Protein AF-A0AAD5GHK0-F1 (afdb_monomer_lite)

Structure (mmCIF, N/CA/C/O backbone):
data_AF-A0AAD5GHK0-F1
#
_entry.id   AF-A0AAD5GHK0-F1
#
loop_
_atom_site.group_PDB
_atom_site.id
_atom_site.type_symbol
_atom_site.label_atom_id
_atom_site.label_alt_id
_atom_site.label_comp_id
_atom_site.label_asym_id
_atom_site.label_entity_id
_atom_site.label_seq_id
_atom_site.pdbx_PDB_ins_code
_atom_site.Cartn_x
_atom_site.Cartn_y
_atom_site.Cartn_z
_atom_site.occupancy
_atom_site.B_iso_or_equiv
_atom_site.auth_seq_id
_atom_site.auth_comp_id
_atom_site.auth_asym_id
_atom_site.auth_atom_id
_atom_site.pdbx_PDB_model_num
ATOM 1 N N . MET A 1 1 ? 5.453 -14.275 7.088 1.00 82.38 1 MET A N 1
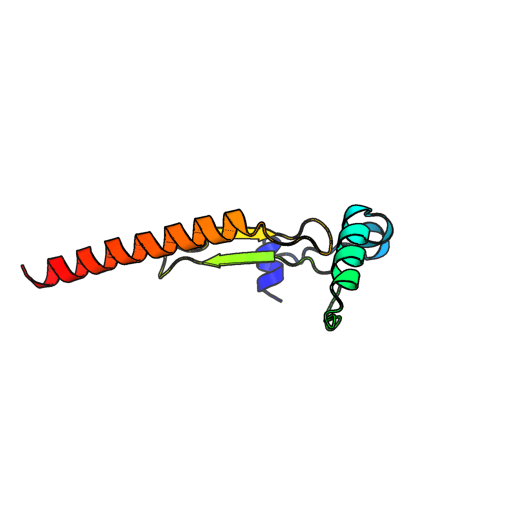ATOM 2 C CA . MET A 1 1 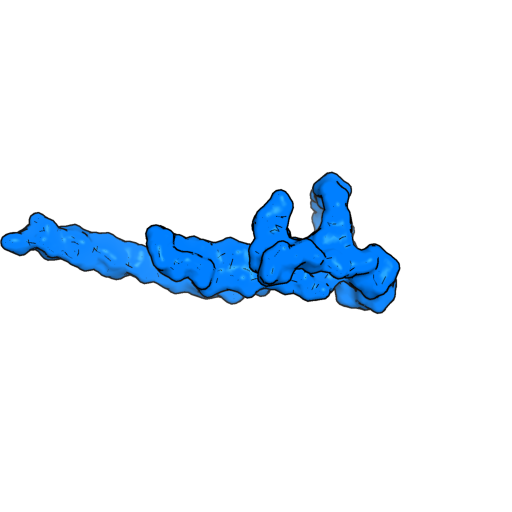? 4.826 -13.941 5.781 1.00 82.38 1 MET A CA 1
ATOM 3 C C . MET A 1 1 ? 3.348 -13.569 5.924 1.00 82.38 1 MET A C 1
ATOM 5 O O . MET A 1 1 ? 2.707 -13.241 4.931 1.00 82.38 1 MET A O 1
ATOM 9 N N . ASP A 1 2 ? 2.789 -13.603 7.133 1.00 92.75 2 ASP A N 1
ATOM 10 C CA . ASP A 1 2 ? 1.335 -13.586 7.333 1.00 92.75 2 ASP A CA 1
ATOM 11 C C . ASP A 1 2 ? 0.699 -12.236 7.018 1.00 92.75 2 ASP A C 1
ATOM 13 O O . ASP A 1 2 ? -0.410 -12.202 6.504 1.00 92.75 2 ASP A O 1
ATOM 17 N N . PHE A 1 3 ? 1.440 -11.139 7.185 1.00 92.38 3 PHE A N 1
ATOM 18 C CA . PHE A 1 3 ? 1.033 -9.816 6.707 1.00 92.38 3 PHE A CA 1
ATOM 19 C C . PHE A 1 3 ? 0.726 -9.807 5.199 1.00 92.38 3 PHE A C 1
ATOM 21 O O . PHE A 1 3 ? -0.358 -9.406 4.784 1.00 92.38 3 PHE A O 1
ATOM 28 N N . PHE A 1 4 ? 1.648 -10.310 4.372 1.00 92.38 4 PHE A N 1
ATOM 29 C CA . PHE A 1 4 ? 1.470 -10.352 2.916 1.00 92.38 4 PHE A CA 1
ATOM 30 C C . PHE A 1 4 ? 0.350 -11.306 2.499 1.00 92.38 4 PHE A C 1
ATOM 32 O O . PHE A 1 4 ? -0.383 -11.027 1.553 1.00 92.38 4 PHE A O 1
ATOM 39 N N . LYS A 1 5 ? 0.170 -12.411 3.233 1.00 94.06 5 LYS A N 1
ATOM 40 C CA . LYS A 1 5 ? -0.982 -13.296 3.037 1.00 94.06 5 LYS A CA 1
ATOM 41 C C . LYS A 1 5 ? -2.292 -12.607 3.408 1.00 94.06 5 LYS A C 1
ATOM 43 O O . LYS A 1 5 ? -3.264 -12.761 2.683 1.00 94.06 5 LYS A O 1
ATOM 48 N N . ALA A 1 6 ? -2.329 -11.833 4.490 1.00 93.38 6 ALA A N 1
ATOM 49 C CA . ALA A 1 6 ? -3.514 -11.082 4.897 1.00 93.38 6 ALA A CA 1
ATOM 50 C C . ALA A 1 6 ? -3.912 -10.037 3.843 1.00 93.38 6 ALA A C 1
ATOM 52 O O . ALA A 1 6 ? -5.094 -9.893 3.541 1.00 93.38 6 ALA A O 1
ATOM 53 N N . LEU A 1 7 ? -2.933 -9.376 3.213 1.00 91.88 7 LEU A N 1
ATOM 54 C CA . LEU A 1 7 ? -3.183 -8.498 2.065 1.00 91.88 7 LEU A CA 1
ATOM 55 C C . LEU A 1 7 ? -3.795 -9.252 0.874 1.00 91.88 7 LEU A C 1
ATOM 57 O O . LEU A 1 7 ? -4.646 -8.708 0.179 1.00 91.88 7 LEU A O 1
ATOM 61 N N . GLY A 1 8 ? -3.390 -10.504 0.656 1.00 89.88 8 GLY A N 1
ATOM 62 C CA . GLY A 1 8 ? -3.875 -11.362 -0.425 1.00 89.88 8 GLY A CA 1
ATOM 63 C C . GLY A 1 8 ? -5.011 -12.314 -0.078 1.00 89.88 8 GLY A C 1
ATOM 64 O O . GLY A 1 8 ? -5.142 -13.345 -0.737 1.00 89.88 8 GLY A O 1
ATOM 65 N N . GLY A 1 9 ? -5.794 -12.037 0.970 1.00 90.06 9 GLY A N 1
ATOM 66 C CA . GLY A 1 9 ? -6.938 -12.881 1.340 1.00 90.06 9 GLY A CA 1
ATOM 67 C C . GLY A 1 9 ? -6.555 -14.313 1.739 1.00 90.06 9 GLY A C 1
ATOM 68 O O . GLY A 1 9 ? -7.282 -15.257 1.452 1.00 90.06 9 GLY A O 1
ATOM 69 N N . GLY A 1 10 ? -5.387 -14.490 2.358 1.00 92.12 10 GLY A N 1
ATOM 70 C CA . GLY A 1 10 ? -4.826 -15.778 2.782 1.00 92.12 10 GLY A CA 1
ATOM 71 C C . GLY A 1 10 ? -3.719 -16.315 1.870 1.00 92.12 10 GLY A C 1
ATOM 72 O O . GLY A 1 10 ? -2.987 -17.223 2.267 1.00 92.12 10 GLY A O 1
ATOM 73 N N . SER A 1 11 ? -3.536 -15.725 0.687 1.00 91.25 11 SER A N 1
ATOM 74 C CA . SER A 1 11 ? -2.515 -16.126 -0.288 1.00 91.25 11 SER A CA 1
ATOM 75 C C . SER A 1 11 ? -1.469 -15.038 -0.498 1.00 91.25 11 SER A C 1
ATOM 77 O O . SER A 1 11 ? -1.728 -13.858 -0.293 1.00 91.25 11 SER A O 1
ATOM 79 N N . LEU A 1 12 ? -0.263 -15.419 -0.920 1.00 91.75 12 LEU A N 1
ATOM 80 C CA . LEU A 1 12 ? 0.741 -14.436 -1.322 1.00 91.75 12 LEU A CA 1
ATOM 81 C C . LEU A 1 12 ? 0.376 -13.884 -2.698 1.00 91.75 12 LEU A C 1
ATOM 83 O O . LEU A 1 12 ? 0.371 -14.628 -3.679 1.00 91.75 12 LEU A O 1
ATOM 87 N N . LEU A 1 13 ? 0.108 -12.583 -2.772 1.00 89.12 13 LEU A N 1
ATOM 88 C CA . LEU A 1 13 ? -0.034 -11.898 -4.049 1.00 89.12 13 LEU A CA 1
ATOM 89 C C . LEU A 1 13 ? 1.349 -11.748 -4.670 1.00 89.12 13 LEU A C 1
ATOM 91 O O . LEU A 1 13 ? 2.179 -10.993 -4.165 1.00 89.12 13 LEU A O 1
ATOM 95 N N . LYS A 1 14 ? 1.595 -12.484 -5.750 1.00 89.50 14 LYS A N 1
ATOM 96 C CA . LYS A 1 14 ? 2.851 -12.432 -6.492 1.00 89.50 14 LYS A CA 1
ATOM 97 C C . LYS A 1 14 ? 2.579 -12.121 -7.948 1.00 89.50 14 LYS A C 1
ATOM 99 O O . LYS A 1 14 ? 1.677 -12.709 -8.536 1.00 89.50 14 LYS A O 1
ATOM 104 N N . ASP A 1 15 ? 3.407 -11.261 -8.520 1.00 81.56 15 ASP A N 1
ATOM 105 C CA . ASP A 1 15 ? 3.525 -11.129 -9.967 1.00 81.56 15 ASP A CA 1
ATOM 106 C C . ASP A 1 15 ? 4.920 -11.560 -10.395 1.00 81.56 15 ASP A C 1
ATOM 108 O O . ASP A 1 15 ? 5.911 -11.215 -9.755 1.00 81.56 15 ASP A O 1
ATOM 112 N N . LYS A 1 16 ? 5.007 -12.262 -11.528 1.00 82.50 16 LYS A N 1
ATOM 113 C CA . LYS A 1 16 ? 6.307 -12.578 -12.124 1.00 82.50 16 LYS A CA 1
ATOM 114 C C . LYS A 1 16 ? 7.016 -11.286 -12.509 1.00 82.50 16 LYS A C 1
ATOM 116 O O . LYS A 1 16 ? 6.394 -10.398 -13.099 1.00 82.50 16 LYS A O 1
ATOM 121 N N . PHE A 1 17 ? 8.326 -11.222 -12.291 1.00 76.06 17 PHE A N 1
ATOM 122 C CA . PHE A 1 17 ? 9.126 -10.040 -12.621 1.00 76.06 17 PHE A CA 1
ATOM 123 C C . PHE A 1 17 ? 8.937 -9.558 -14.075 1.00 76.06 17 PHE A C 1
ATOM 125 O O . PHE A 1 17 ? 8.753 -8.371 -14.335 1.00 76.06 17 PHE A O 1
ATOM 132 N N . ILE A 1 18 ? 8.908 -10.474 -15.048 1.00 78.69 18 ILE A N 1
ATOM 133 C CA . ILE A 1 18 ? 8.782 -10.110 -16.470 1.00 78.69 18 ILE A CA 1
ATOM 134 C C . ILE A 1 18 ? 7.431 -9.437 -16.761 1.00 78.69 18 ILE A C 1
ATOM 136 O O . ILE A 1 18 ? 7.387 -8.352 -17.340 1.00 78.69 18 ILE A O 1
ATOM 140 N N . SER A 1 19 ? 6.324 -10.054 -16.348 1.00 81.88 19 SER A N 1
ATOM 141 C CA . SER A 1 19 ? 4.985 -9.536 -16.642 1.00 81.88 19 SER A CA 1
ATOM 142 C C . SER A 1 19 ? 4.610 -8.349 -15.760 1.00 81.88 19 SER A C 1
ATOM 144 O O . SER A 1 19 ? 4.024 -7.386 -16.247 1.00 81.88 19 SER A O 1
ATOM 146 N N . GLY A 1 20 ? 4.956 -8.397 -14.474 1.00 79.06 20 GLY A N 1
ATOM 147 C CA . GLY A 1 20 ? 4.567 -7.374 -13.512 1.00 79.06 20 GLY A CA 1
ATOM 148 C C . GLY A 1 20 ? 5.468 -6.142 -13.523 1.00 79.06 20 GLY A C 1
ATOM 149 O O . GLY A 1 20 ? 4.976 -5.055 -13.226 1.00 79.06 20 GLY A O 1
ATOM 150 N N . PHE A 1 21 ? 6.752 -6.275 -13.887 1.00 83.44 21 PHE A N 1
ATOM 151 C CA . PHE A 1 21 ? 7.711 -5.164 -13.905 1.00 83.44 21 PHE A CA 1
ATOM 152 C C . PHE A 1 21 ? 8.123 -4.748 -15.323 1.00 83.44 21 PHE A C 1
ATOM 154 O O . PHE A 1 21 ? 7.898 -3.600 -15.701 1.00 83.44 21 PHE A O 1
ATOM 161 N N . LEU A 1 22 ? 8.696 -5.645 -16.138 1.00 84.75 22 LEU A N 1
ATOM 162 C CA . LEU A 1 22 ? 9.250 -5.261 -17.451 1.00 84.75 22 LEU A CA 1
ATOM 163 C C . LEU A 1 22 ? 8.171 -4.808 -18.443 1.00 84.75 22 LEU A C 1
ATOM 165 O O . LEU A 1 22 ? 8.333 -3.782 -19.108 1.00 84.75 22 LEU A O 1
ATOM 169 N N . PHE A 1 23 ? 7.061 -5.544 -18.524 1.00 88.31 23 PHE A N 1
ATOM 170 C CA . PHE A 1 23 ? 5.946 -5.206 -19.414 1.00 88.31 23 PHE A CA 1
ATOM 171 C C . PHE A 1 23 ? 4.959 -4.202 -18.820 1.00 88.31 23 PHE A C 1
ATOM 173 O O . PHE A 1 23 ? 4.065 -3.736 -19.522 1.00 88.31 23 PHE A O 1
ATOM 180 N N . ASN A 1 24 ? 5.140 -3.810 -17.559 1.00 87.06 24 ASN A N 1
ATOM 181 C CA . ASN A 1 24 ? 4.285 -2.832 -16.913 1.00 87.06 24 ASN A CA 1
ATOM 182 C C . ASN A 1 24 ? 4.901 -1.422 -17.023 1.00 87.06 24 ASN A C 1
ATOM 184 O O . ASN A 1 24 ? 5.857 -1.097 -16.309 1.00 87.06 24 ASN A O 1
ATOM 188 N N . PRO A 1 25 ? 4.362 -0.538 -17.886 1.00 89.94 25 PRO A N 1
ATOM 189 C CA . PRO A 1 25 ? 4.910 0.806 -18.052 1.00 89.94 25 PRO A CA 1
ATOM 190 C C . PRO A 1 25 ? 4.819 1.639 -16.765 1.00 89.94 25 PRO A C 1
ATOM 192 O O . PRO A 1 25 ? 5.688 2.480 -16.528 1.00 89.94 25 PRO A O 1
ATOM 195 N N . ARG A 1 26 ? 3.819 1.385 -15.906 1.00 90.12 26 ARG A N 1
ATOM 196 C CA . ARG A 1 26 ? 3.670 2.082 -14.619 1.00 90.12 26 ARG A CA 1
ATOM 197 C C . ARG A 1 26 ? 4.754 1.665 -13.634 1.00 90.12 26 ARG A C 1
ATOM 199 O O . ARG A 1 26 ? 5.396 2.539 -13.061 1.00 90.12 26 ARG A O 1
ATOM 206 N N . ALA A 1 27 ? 5.032 0.367 -13.520 1.00 89.31 27 ALA A N 1
ATOM 207 C CA . ALA A 1 27 ? 6.100 -0.140 -12.657 1.00 89.31 27 ALA A CA 1
ATOM 208 C C . ALA A 1 27 ? 7.470 0.449 -13.035 1.00 89.31 27 ALA A C 1
ATOM 210 O O . ALA A 1 27 ? 8.224 0.918 -12.181 1.00 89.31 27 ALA A O 1
ATOM 211 N N . ARG A 1 28 ? 7.767 0.522 -14.338 1.00 90.19 28 ARG A N 1
ATOM 212 C CA . ARG A 1 28 ? 8.996 1.155 -14.844 1.00 90.19 28 ARG A CA 1
ATOM 213 C C . ARG A 1 28 ? 9.054 2.652 -14.538 1.00 90.19 28 ARG A C 1
ATOM 215 O O . ARG A 1 28 ? 10.114 3.158 -14.170 1.00 90.19 28 ARG A O 1
ATOM 222 N N . ALA A 1 29 ? 7.937 3.366 -14.678 1.00 91.56 29 ALA A N 1
ATOM 223 C CA . ALA A 1 29 ? 7.859 4.783 -14.330 1.00 91.56 29 ALA A CA 1
ATOM 224 C C . ALA A 1 29 ? 8.065 5.014 -12.821 1.00 91.56 29 ALA A C 1
ATOM 226 O O . ALA A 1 29 ? 8.824 5.909 -12.443 1.00 91.56 29 ALA A O 1
ATOM 227 N N . ASN A 1 30 ? 7.4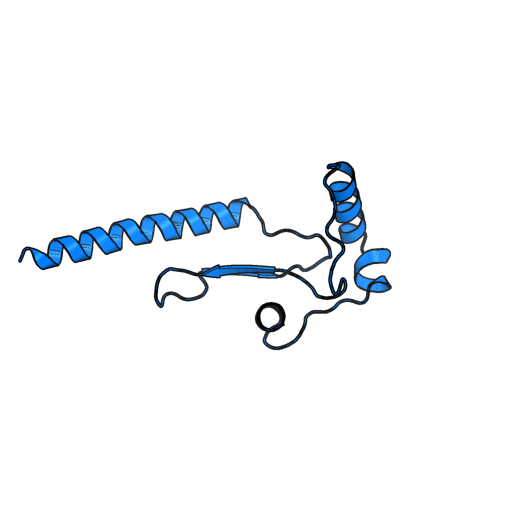63 4.176 -11.972 1.00 89.00 30 ASN A N 1
ATOM 228 C CA . ASN A 1 30 ? 7.648 4.198 -10.520 1.00 89.00 30 ASN A CA 1
ATOM 229 C C . ASN A 1 30 ? 9.116 3.948 -10.146 1.00 89.00 30 ASN A C 1
ATOM 231 O O . ASN A 1 30 ? 9.697 4.721 -9.387 1.00 89.00 30 ASN A O 1
ATOM 235 N N . TYR A 1 31 ? 9.755 2.946 -10.755 1.00 88.19 31 TYR A N 1
ATOM 236 C CA . TYR A 1 31 ? 11.178 2.675 -10.552 1.00 88.19 31 TYR A CA 1
ATOM 237 C C . TYR A 1 31 ? 12.071 3.850 -10.964 1.00 88.19 31 TYR A C 1
ATOM 239 O O . TYR A 1 31 ? 12.973 4.236 -10.220 1.00 88.19 31 TYR A O 1
ATOM 247 N N . LYS A 1 32 ? 11.806 4.462 -12.128 1.00 91.06 32 LYS A N 1
ATOM 248 C CA . LYS A 1 32 ? 12.546 5.646 -12.589 1.00 91.06 32 LYS A CA 1
ATOM 249 C C . LYS A 1 32 ? 12.406 6.806 -11.599 1.00 91.06 32 LYS A C 1
ATOM 251 O O . LYS A 1 32 ? 13.406 7.446 -11.283 1.00 91.06 32 LYS A O 1
ATOM 256 N N . ARG A 1 33 ? 11.192 7.049 -11.089 1.00 88.94 33 ARG A N 1
ATOM 257 C CA . ARG A 1 33 ? 10.929 8.062 -10.055 1.00 88.94 33 ARG A CA 1
ATOM 258 C C . ARG A 1 33 ? 11.728 7.766 -8.787 1.00 88.94 33 ARG A C 1
ATOM 260 O O . ARG A 1 33 ? 12.411 8.653 -8.296 1.00 88.94 33 ARG A O 1
ATOM 267 N N . ALA A 1 34 ? 11.699 6.523 -8.305 1.00 87.69 34 ALA A N 1
ATOM 268 C CA . ALA A 1 34 ? 12.413 6.119 -7.098 1.00 87.69 34 ALA A CA 1
ATOM 269 C C . ALA A 1 34 ? 13.935 6.282 -7.230 1.00 87.69 34 ALA A C 1
ATOM 271 O O . ALA A 1 34 ? 14.574 6.854 -6.349 1.00 87.69 34 ALA A O 1
ATOM 272 N N . LYS A 1 35 ? 14.512 5.859 -8.362 1.00 88.62 35 LYS A N 1
ATOM 273 C CA . LYS A 1 35 ? 15.931 6.067 -8.692 1.00 88.62 35 LYS A CA 1
ATOM 274 C C . LYS A 1 35 ? 16.320 7.547 -8.702 1.00 88.62 35 LYS A C 1
ATOM 276 O O . LYS A 1 35 ? 17.392 7.885 -8.212 1.00 88.62 35 LYS A O 1
ATOM 281 N N . ALA A 1 36 ? 15.463 8.417 -9.239 1.00 92.44 36 ALA A N 1
ATOM 282 C CA . ALA A 1 36 ? 15.732 9.851 -9.331 1.00 92.44 36 ALA A CA 1
ATOM 283 C C . ALA A 1 36 ? 15.786 10.558 -7.965 1.00 92.44 36 ALA A C 1
ATOM 285 O O . ALA A 1 36 ? 16.381 11.626 -7.873 1.00 92.44 36 ALA A O 1
ATOM 286 N N . MET A 1 37 ? 15.217 9.969 -6.905 1.00 89.00 37 MET A N 1
ATOM 287 C CA . MET A 1 37 ? 15.277 10.544 -5.555 1.00 89.00 37 MET A CA 1
ATOM 288 C C . MET A 1 37 ? 16.672 10.453 -4.917 1.00 89.00 37 MET A C 1
ATOM 290 O O . MET A 1 37 ? 16.903 11.082 -3.893 1.00 89.00 37 MET A O 1
ATOM 294 N N . GLY A 1 38 ? 17.595 9.660 -5.480 1.00 89.56 38 GLY A N 1
ATOM 295 C CA . GLY A 1 38 ? 18.956 9.514 -4.946 1.00 89.56 38 GLY A CA 1
ATOM 296 C C . GLY A 1 38 ? 19.036 8.816 -3.582 1.00 89.56 38 GLY A C 1
ATOM 297 O O . GLY A 1 38 ? 20.093 8.813 -2.961 1.00 89.56 38 GLY A O 1
ATOM 298 N N . ILE A 1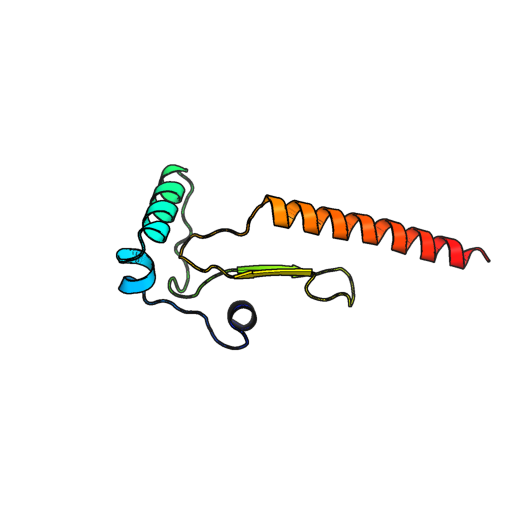 39 ? 17.932 8.225 -3.117 1.00 85.88 39 ILE A N 1
ATOM 299 C CA . ILE A 1 39 ? 17.852 7.504 -1.843 1.00 85.88 39 ILE A CA 1
ATOM 300 C C . ILE A 1 39 ? 18.407 6.089 -2.032 1.00 85.88 39 ILE A C 1
ATOM 302 O O . ILE A 1 39 ? 18.171 5.451 -3.066 1.00 85.88 39 ILE A O 1
ATOM 306 N N . GLU A 1 40 ? 19.129 5.590 -1.026 1.00 86.56 40 GLU A N 1
ATOM 307 C CA . GLU A 1 40 ? 19.574 4.200 -0.983 1.00 86.56 40 GLU A CA 1
ATOM 308 C C . GLU A 1 40 ? 18.364 3.262 -1.046 1.00 86.56 40 GLU A C 1
ATOM 310 O O . GLU A 1 40 ? 17.443 3.321 -0.231 1.00 86.56 40 GLU A O 1
ATOM 315 N N . GLN A 1 41 ? 18.352 2.406 -2.061 1.00 80.38 41 GLN A N 1
ATOM 316 C CA . GLN A 1 41 ? 17.237 1.507 -2.310 1.00 80.38 41 GLN A CA 1
ATOM 317 C C . GLN A 1 41 ? 17.409 0.218 -1.514 1.00 80.38 41 GLN A C 1
ATOM 319 O O . GLN A 1 41 ? 18.468 -0.410 -1.547 1.00 80.38 41 GLN A O 1
ATOM 324 N N . ASN A 1 42 ? 16.338 -0.229 -0.863 1.00 79.31 42 ASN A N 1
ATOM 325 C CA . ASN A 1 42 ? 16.334 -1.498 -0.151 1.00 79.31 42 ASN A CA 1
ATOM 326 C C . ASN A 1 42 ? 15.872 -2.638 -1.071 1.00 79.31 42 ASN A C 1
ATOM 328 O O . ASN A 1 42 ? 14.679 -2.895 -1.208 1.00 79.31 42 ASN A O 1
ATOM 332 N N . PHE A 1 43 ? 16.826 -3.341 -1.684 1.00 79.88 43 PHE A N 1
ATOM 333 C CA . PHE A 1 43 ? 16.560 -4.529 -2.507 1.00 79.88 43 PHE A CA 1
ATOM 334 C C . PHE A 1 43 ? 16.673 -5.853 -1.730 1.00 79.88 43 PHE A C 1
ATOM 336 O O . PHE A 1 43 ? 16.807 -6.915 -2.337 1.00 79.88 43 PHE A O 1
ATOM 343 N N . ARG A 1 44 ? 16.655 -5.825 -0.390 1.00 81.94 44 ARG A N 1
ATOM 344 C CA . ARG A 1 44 ? 16.703 -7.050 0.422 1.00 81.94 44 ARG A CA 1
ATOM 345 C C . ARG A 1 44 ? 15.298 -7.626 0.592 1.00 81.94 44 ARG A C 1
ATOM 347 O O . ARG A 1 44 ? 14.453 -7.009 1.232 1.00 81.94 44 ARG A O 1
ATOM 354 N N . GLY A 1 45 ? 15.076 -8.831 0.073 1.00 79.81 45 GLY A N 1
ATOM 355 C CA . GLY A 1 45 ? 13.823 -9.570 0.236 1.00 79.81 45 GLY A CA 1
ATOM 356 C C . GLY A 1 45 ? 13.390 -10.305 -1.030 1.00 79.81 45 GLY A C 1
ATOM 357 O O . GLY A 1 45 ? 14.131 -10.394 -2.007 1.00 79.81 45 GLY A O 1
ATOM 358 N N . GLU A 1 46 ? 12.172 -10.837 -0.999 1.00 81.19 46 GLU A N 1
ATOM 359 C CA . GLU A 1 46 ? 11.534 -11.493 -2.140 1.00 81.19 46 GLU A CA 1
ATOM 360 C C . GLU A 1 46 ? 10.800 -10.442 -2.992 1.00 81.19 46 GLU A C 1
ATOM 362 O O . GLU A 1 46 ? 9.726 -9.975 -2.626 1.00 81.19 46 GLU A O 1
ATOM 367 N N . GLY A 1 47 ? 11.395 -10.037 -4.117 1.00 81.75 47 GLY A N 1
ATOM 368 C CA . GLY A 1 47 ? 10.949 -8.883 -4.917 1.00 81.75 47 GLY A CA 1
ATOM 369 C C . GLY A 1 47 ? 9.702 -9.084 -5.789 1.00 81.75 47 GLY A C 1
ATOM 370 O O . GLY A 1 47 ? 9.342 -8.178 -6.533 1.00 81.75 47 GLY A O 1
ATOM 371 N N . GLU A 1 48 ? 9.064 -10.254 -5.736 1.00 87.94 48 GLU A N 1
ATOM 372 C CA . GLU A 1 48 ? 7.855 -10.566 -6.519 1.00 87.94 48 GLU A CA 1
ATOM 373 C C . GLU A 1 48 ? 6.563 -10.486 -5.696 1.00 87.94 48 GLU A C 1
ATOM 375 O O . GLU A 1 48 ? 5.471 -10.453 -6.268 1.00 87.94 48 GLU A O 1
ATOM 380 N N . ILE A 1 49 ? 6.669 -10.458 -4.363 1.00 90.19 49 ILE A N 1
ATOM 381 C CA . ILE A 1 49 ? 5.513 -10.332 -3.472 1.00 90.19 49 ILE A CA 1
ATOM 382 C C . ILE A 1 49 ? 5.055 -8.876 -3.450 1.00 90.19 49 ILE A C 1
ATOM 384 O O . ILE A 1 49 ? 5.846 -7.974 -3.181 1.00 90.19 49 ILE A O 1
ATOM 388 N N . LYS A 1 50 ? 3.760 -8.660 -3.680 1.00 90.38 50 LYS A N 1
ATOM 389 C CA . LYS A 1 50 ? 3.136 -7.339 -3.592 1.00 90.38 50 LYS A CA 1
ATOM 390 C C . LYS A 1 50 ? 3.016 -6.882 -2.144 1.00 90.38 50 LYS A C 1
ATOM 392 O O . LYS A 1 50 ? 2.626 -7.650 -1.259 1.00 90.38 50 LYS A O 1
ATOM 397 N N . GLY A 1 51 ? 3.333 -5.613 -1.925 1.00 91.56 51 GLY A N 1
ATOM 398 C CA . GLY A 1 51 ? 3.200 -4.950 -0.637 1.00 91.56 51 GLY A CA 1
ATOM 399 C C . GLY A 1 51 ? 1.794 -4.416 -0.366 1.00 91.56 51 GLY A C 1
ATOM 400 O O . GLY A 1 51 ? 0.823 -4.668 -1.083 1.00 91.56 51 GLY A O 1
ATOM 401 N N . GLY A 1 52 ? 1.690 -3.636 0.703 1.00 94.00 52 GLY A N 1
ATOM 402 C CA . GLY A 1 52 ? 0.456 -2.969 1.083 1.00 94.00 52 GLY A CA 1
ATOM 403 C C . GLY A 1 52 ? 0.582 -2.258 2.421 1.00 94.00 52 GLY A C 1
ATOM 404 O O . GLY A 1 52 ? 1.651 -2.226 3.031 1.00 94.00 52 GLY A O 1
ATOM 405 N N . LEU A 1 53 ? -0.528 -1.692 2.870 1.00 96.06 53 LEU A N 1
ATOM 406 C CA . LEU A 1 53 ? -0.654 -0.951 4.116 1.00 96.06 53 LEU A CA 1
ATOM 407 C C . LEU A 1 53 ? -1.970 -1.338 4.785 1.00 96.06 53 LEU A C 1
ATOM 409 O O . LEU A 1 53 ? -3.006 -1.397 4.127 1.00 96.06 53 LEU A O 1
ATOM 413 N N . PHE A 1 54 ? -1.930 -1.524 6.099 1.00 96.44 54 PHE A N 1
ATOM 414 C CA . PHE A 1 54 ? -3.120 -1.542 6.940 1.00 96.44 54 PHE A CA 1
ATOM 415 C C . PHE A 1 54 ? -3.064 -0.365 7.911 1.00 96.44 54 PHE A C 1
ATOM 417 O O . PHE A 1 54 ? -2.022 -0.115 8.514 1.00 96.44 54 PHE A O 1
ATOM 424 N N . ILE A 1 55 ? -4.193 0.318 8.096 1.00 96.31 55 ILE A N 1
ATOM 425 C CA . ILE A 1 55 ? -4.413 1.215 9.234 1.00 96.31 55 ILE A CA 1
ATOM 426 C C . ILE A 1 55 ? -5.372 0.493 10.169 1.00 96.31 55 ILE A C 1
ATOM 428 O O . ILE A 1 55 ? -6.479 0.125 9.773 1.00 96.31 55 ILE A O 1
ATOM 432 N N . VAL A 1 56 ? -4.931 0.265 11.400 1.00 94.44 56 VAL A N 1
ATOM 433 C CA . VAL A 1 56 ? -5.687 -0.463 12.421 1.00 94.44 56 VAL A CA 1
ATOM 434 C C . VAL A 1 56 ? -6.161 0.538 13.465 1.00 94.44 56 VAL A C 1
ATOM 436 O O . VAL A 1 56 ? -5.370 1.334 13.969 1.00 94.44 56 VAL A O 1
ATOM 439 N N . GLY A 1 57 ? -7.458 0.527 13.756 1.00 92.81 57 GLY A N 1
ATOM 440 C CA . GLY A 1 57 ? -8.044 1.377 14.783 1.00 92.81 57 GLY A CA 1
ATOM 441 C C . GLY A 1 57 ? -7.709 0.892 16.199 1.00 92.81 57 GLY A C 1
ATOM 442 O O . GLY A 1 57 ? -7.289 -0.245 16.418 1.00 92.81 57 GLY A O 1
ATOM 443 N N . LYS A 1 58 ? -7.900 1.768 17.192 1.00 89.56 58 LYS A N 1
ATOM 444 C CA . LYS A 1 58 ? -7.637 1.458 18.608 1.00 89.56 58 LYS A CA 1
ATOM 445 C C . LYS A 1 58 ? -8.585 0.365 19.118 1.00 89.56 58 LYS A C 1
ATOM 447 O O . LYS A 1 58 ? -9.766 0.318 18.762 1.00 89.56 58 LYS A O 1
ATOM 452 N N . GLY A 1 59 ? -8.079 -0.491 20.003 1.00 87.19 59 GLY A N 1
ATOM 453 C CA . GLY A 1 59 ? -8.876 -1.511 20.685 1.00 87.19 59 GLY A CA 1
ATOM 454 C C . GLY A 1 59 ? -9.440 -2.563 19.726 1.00 87.19 59 GLY A C 1
ATOM 455 O O . GLY A 1 59 ? -8.698 -3.200 18.988 1.00 87.19 59 GLY A O 1
ATOM 456 N N . ARG A 1 60 ? -10.762 -2.768 19.763 1.00 85.88 60 ARG A N 1
ATOM 457 C CA . ARG A 1 60 ? -11.469 -3.806 18.985 1.00 85.88 60 ARG A CA 1
ATOM 458 C C . ARG A 1 60 ? -12.131 -3.283 17.706 1.00 85.88 60 ARG A C 1
ATOM 460 O O . ARG A 1 60 ? -12.998 -3.947 17.155 1.00 85.88 60 ARG A O 1
ATOM 467 N N . THR A 1 61 ? -11.739 -2.099 17.242 1.00 89.19 61 THR A N 1
ATOM 468 C CA . THR A 1 61 ? -12.320 -1.469 16.041 1.00 89.19 61 THR A CA 1
ATOM 469 C C . THR A 1 61 ? -11.844 -2.112 14.735 1.00 89.19 61 THR A C 1
ATOM 471 O O . THR A 1 61 ? -12.521 -2.006 13.719 1.00 89.19 61 THR A O 1
ATOM 474 N N . GLY A 1 62 ? -10.725 -2.842 14.767 1.00 92.81 62 GLY A N 1
ATOM 475 C CA . GLY A 1 62 ? -10.239 -3.618 13.628 1.00 92.81 62 GLY A CA 1
ATOM 476 C C . GLY A 1 62 ? -9.527 -2.768 12.574 1.00 92.81 62 GLY A C 1
ATOM 477 O O . GLY A 1 62 ? -8.891 -1.763 12.884 1.00 92.81 62 GLY A O 1
ATOM 478 N N . VAL A 1 63 ? -9.577 -3.214 11.318 1.00 94.75 63 VAL A N 1
ATOM 479 C CA . VAL A 1 63 ? -8.914 -2.543 10.191 1.00 94.75 63 VAL A CA 1
ATOM 480 C C . VAL A 1 63 ? -9.782 -1.385 9.706 1.00 94.75 63 VAL A C 1
ATOM 482 O O . VAL A 1 63 ? -10.879 -1.597 9.200 1.00 94.75 63 VAL A O 1
ATOM 485 N N . ALA A 1 64 ? -9.268 -0.165 9.829 1.00 95.25 64 ALA A N 1
ATOM 486 C CA . ALA A 1 64 ? -9.925 1.052 9.362 1.00 95.25 64 ALA A CA 1
ATOM 487 C C . ALA A 1 64 ? -9.631 1.346 7.883 1.00 95.25 64 ALA A C 1
ATOM 489 O O . ALA A 1 64 ? -10.425 1.996 7.208 1.00 95.25 64 ALA A O 1
ATOM 490 N N . TYR A 1 65 ? -8.485 0.884 7.378 1.00 96.69 65 TYR A N 1
ATOM 491 C CA . TYR A 1 65 ? -8.101 1.050 5.980 1.00 96.69 65 TYR A CA 1
ATOM 492 C C . TYR A 1 65 ? -7.143 -0.037 5.527 1.00 96.69 65 TYR A C 1
ATOM 494 O O . TYR A 1 65 ? -6.292 -0.497 6.294 1.00 96.69 65 TYR A O 1
ATOM 502 N N . GLN A 1 66 ? -7.245 -0.383 4.250 1.00 95.69 66 GLN A N 1
ATOM 503 C CA . GLN A 1 66 ? -6.331 -1.282 3.578 1.00 95.69 66 GLN A CA 1
ATOM 504 C C . GLN A 1 66 ? -5.964 -0.712 2.211 1.00 95.69 66 GLN A C 1
ATOM 506 O O . GLN A 1 66 ? -6.832 -0.389 1.404 1.00 95.69 66 GLN A O 1
ATOM 511 N N . PHE A 1 67 ? -4.668 -0.691 1.926 1.00 96.50 67 PHE A N 1
ATOM 512 C CA . PHE A 1 67 ? -4.137 -0.514 0.585 1.00 96.50 67 PHE A CA 1
ATOM 513 C C . PHE A 1 67 ? -3.354 -1.762 0.190 1.00 96.50 67 PHE A C 1
ATOM 515 O O . PHE A 1 67 ? -2.523 -2.254 0.951 1.00 96.50 67 PHE A O 1
ATOM 522 N N . ILE A 1 68 ? -3.607 -2.261 -1.016 1.00 94.38 68 ILE A N 1
ATOM 523 C CA . ILE A 1 68 ? -2.879 -3.383 -1.609 1.00 94.38 68 ILE A CA 1
ATOM 524 C C . ILE A 1 68 ? -2.169 -2.844 -2.845 1.00 94.38 68 ILE A C 1
ATOM 526 O O . ILE A 1 68 ? -2.811 -2.262 -3.724 1.00 94.38 68 ILE A O 1
ATOM 530 N N . GLU A 1 69 ? -0.857 -3.047 -2.918 1.00 92.56 69 GLU A N 1
ATOM 531 C CA . GLU A 1 69 ? -0.061 -2.670 -4.080 1.00 92.56 69 GLU A CA 1
ATOM 532 C C . GLU A 1 69 ? -0.585 -3.408 -5.321 1.00 92.56 69 GLU A C 1
ATOM 534 O O . GLU A 1 69 ? -0.641 -4.635 -5.346 1.00 92.56 69 GLU A O 1
ATOM 539 N N . ARG A 1 70 ? -0.988 -2.675 -6.367 1.00 88.31 70 ARG A N 1
ATOM 540 C CA . ARG A 1 70 ? -1.484 -3.282 -7.616 1.00 88.31 70 ARG A CA 1
ATOM 541 C C . ARG A 1 70 ? -0.387 -3.418 -8.657 1.00 88.31 70 ARG A C 1
ATOM 543 O O . ARG A 1 70 ? -0.317 -4.450 -9.317 1.00 88.31 70 ARG A O 1
ATOM 550 N N . ASN A 1 71 ? 0.488 -2.426 -8.787 1.00 88.31 71 ASN A N 1
ATOM 551 C CA . ASN A 1 71 ? 1.680 -2.463 -9.632 1.00 88.31 71 ASN A CA 1
ATOM 552 C C . ASN A 1 71 ? 2.919 -2.277 -8.763 1.00 88.31 71 ASN A C 1
ATOM 554 O O . ASN A 1 71 ? 2.857 -1.580 -7.757 1.00 88.31 71 ASN A O 1
ATOM 558 N N . PHE A 1 72 ? 4.053 -2.842 -9.176 1.00 87.38 72 PHE A N 1
ATOM 559 C CA . PHE A 1 72 ? 5.298 -2.657 -8.435 1.00 87.38 72 PHE A CA 1
ATOM 560 C C . PHE A 1 72 ? 5.652 -1.174 -8.270 1.00 87.38 72 PHE A C 1
ATOM 562 O O . PHE A 1 72 ? 5.659 -0.395 -9.233 1.00 87.38 72 PHE A O 1
ATOM 569 N N . GLY A 1 73 ? 5.985 -0.805 -7.039 1.00 85.94 73 GLY A N 1
ATOM 570 C CA . GLY A 1 73 ? 6.330 0.556 -6.658 1.00 85.94 73 GLY A CA 1
ATOM 571 C C . GLY A 1 73 ? 5.128 1.493 -6.547 1.00 85.94 73 GLY A C 1
ATOM 572 O O . GLY A 1 73 ? 5.337 2.706 -6.512 1.00 85.94 73 GLY A O 1
ATOM 573 N N . ASP A 1 74 ? 3.896 0.973 -6.526 1.00 89.19 74 ASP A N 1
ATOM 574 C CA . ASP A 1 74 ? 2.740 1.776 -6.129 1.00 89.19 74 ASP A CA 1
ATOM 575 C C . ASP A 1 74 ? 2.793 2.028 -4.617 1.00 89.19 74 ASP A C 1
ATOM 577 O O . ASP A 1 74 ? 3.084 1.138 -3.819 1.00 89.19 74 ASP A O 1
ATOM 581 N N . TRP A 1 75 ? 2.469 3.252 -4.213 1.00 89.56 75 TRP A N 1
ATOM 582 C CA . TRP A 1 75 ? 2.345 3.630 -2.809 1.00 89.56 75 TRP A CA 1
ATOM 583 C C . TRP A 1 75 ? 0.887 3.887 -2.427 1.00 89.56 75 TRP A C 1
ATOM 585 O O . TRP A 1 75 ? 0.050 4.209 -3.274 1.00 89.56 75 TRP A O 1
ATOM 595 N N . ALA A 1 76 ? 0.580 3.752 -1.140 1.00 94.69 76 ALA A N 1
ATOM 596 C CA . ALA A 1 76 ? -0.733 4.112 -0.630 1.00 94.69 76 ALA A CA 1
ATOM 597 C C . ALA A 1 76 ? -0.957 5.638 -0.778 1.00 94.69 76 ALA A C 1
ATOM 599 O O . ALA A 1 76 ? -0.028 6.410 -0.515 1.00 94.69 76 ALA A O 1
ATOM 600 N N . PRO A 1 77 ? -2.152 6.100 -1.196 1.00 94.94 77 PRO A N 1
ATOM 601 C CA . PRO A 1 77 ? -2.432 7.525 -1.363 1.00 94.94 77 PRO A CA 1
ATOM 602 C C . PRO A 1 77 ? -2.310 8.285 -0.039 1.00 94.94 77 PRO A C 1
ATOM 604 O O . PRO A 1 77 ? -3.104 8.093 0.880 1.00 94.94 77 PRO A O 1
ATOM 607 N N . LEU A 1 78 ? -1.324 9.181 0.061 1.00 95.69 78 LEU A N 1
ATOM 608 C CA . LEU A 1 78 ? -1.018 9.863 1.321 1.00 95.69 78 LEU A CA 1
ATOM 609 C C . LEU A 1 78 ? -2.192 10.700 1.851 1.00 95.69 78 LEU A C 1
ATOM 611 O O . LEU A 1 78 ? -2.399 10.758 3.059 1.00 95.69 78 LEU A O 1
ATOM 615 N N . SER A 1 79 ? -2.982 11.310 0.966 1.00 96.75 79 SER A N 1
ATOM 616 C CA . SER A 1 79 ? -4.173 12.074 1.350 1.00 96.75 79 SER A CA 1
ATOM 617 C C . SER A 1 79 ? -5.208 11.210 2.072 1.00 96.75 79 SER A C 1
ATOM 619 O O . SER A 1 79 ? -5.689 11.611 3.127 1.00 96.75 79 SER A O 1
ATOM 621 N N . GLU A 1 80 ? -5.489 10.007 1.559 1.00 96.50 80 GLU A N 1
ATOM 622 C CA . GLU A 1 80 ? -6.427 9.065 2.185 1.00 96.50 80 GLU A CA 1
ATOM 623 C C . GLU A 1 80 ? -5.903 8.602 3.546 1.00 96.50 80 GLU A C 1
ATOM 625 O O . GLU A 1 80 ? -6.641 8.579 4.529 1.00 96.50 80 GLU A O 1
ATOM 630 N N . ILE A 1 81 ? -4.603 8.298 3.629 1.00 97.12 81 ILE A N 1
ATOM 631 C CA . ILE A 1 81 ? -3.958 7.898 4.885 1.00 97.12 81 ILE A CA 1
ATOM 632 C C . ILE A 1 81 ? -4.102 9.003 5.935 1.00 97.12 81 ILE A C 1
ATOM 634 O O . ILE A 1 81 ? -4.520 8.732 7.059 1.00 97.12 81 ILE A O 1
ATOM 638 N N . ILE A 1 82 ? -3.768 10.248 5.583 1.00 97.38 82 ILE A N 1
ATOM 639 C CA . ILE A 1 82 ? -3.839 11.389 6.505 1.00 97.38 82 ILE A CA 1
ATOM 640 C C . ILE A 1 82 ? -5.281 11.627 6.955 1.00 97.38 82 ILE A C 1
ATOM 642 O O . ILE A 1 82 ? -5.519 11.851 8.143 1.00 97.38 82 ILE A O 1
ATOM 646 N N . GLU A 1 83 ? -6.241 11.554 6.037 1.00 97.12 83 GLU A N 1
ATOM 647 C CA . GLU A 1 83 ? -7.660 11.737 6.336 1.00 97.12 83 GLU A CA 1
ATOM 648 C C . GLU A 1 83 ? -8.167 10.684 7.331 1.00 97.12 83 GLU A C 1
ATOM 650 O O . GLU A 1 83 ? -8.786 11.023 8.343 1.00 97.12 83 GLU A O 1
ATOM 655 N N . ILE A 1 84 ? -7.855 9.409 7.092 1.00 96.44 84 ILE A N 1
ATOM 656 C CA . ILE A 1 84 ? -8.287 8.298 7.946 1.00 96.44 84 ILE A CA 1
ATOM 657 C C . ILE A 1 84 ? -7.617 8.378 9.315 1.00 96.44 84 ILE A C 1
ATOM 659 O O . ILE A 1 84 ? -8.296 8.276 10.336 1.00 96.44 84 ILE A O 1
ATOM 663 N N . CYS A 1 85 ? -6.308 8.633 9.361 1.00 95.56 85 CYS A N 1
ATOM 664 C CA . CYS A 1 85 ? -5.586 8.813 10.619 1.00 95.56 85 CYS A CA 1
ATOM 665 C C . CYS A 1 85 ? -6.134 9.997 11.430 1.00 95.56 85 CYS A C 1
ATOM 667 O O . CYS A 1 85 ? -6.297 9.884 12.644 1.00 95.56 85 CYS A O 1
ATOM 669 N N . THR A 1 86 ? -6.468 11.111 10.772 1.00 96.00 86 THR A N 1
ATOM 670 C CA . THR A 1 86 ? -7.075 12.280 11.429 1.00 96.00 86 THR A CA 1
ATOM 671 C C . THR A 1 86 ? -8.442 11.937 12.020 1.00 96.00 86 THR A C 1
ATOM 673 O O . THR A 1 86 ? -8.706 12.261 13.177 1.00 96.00 86 THR A O 1
ATOM 676 N N . ARG A 1 87 ? -9.293 11.220 11.274 1.00 93.25 87 ARG A N 1
ATOM 677 C CA . ARG A 1 87 ? -10.596 10.753 11.779 1.00 93.25 87 ARG A CA 1
ATOM 678 C C . ARG A 1 87 ? -10.449 9.839 12.994 1.00 93.25 87 ARG A C 1
ATOM 680 O O . ARG A 1 87 ? -11.124 10.057 13.995 1.00 93.25 87 ARG A O 1
ATOM 687 N N . LEU A 1 88 ? -9.543 8.862 12.930 1.00 92.62 88 LEU A N 1
ATOM 688 C CA . LEU A 1 88 ? -9.296 7.930 14.034 1.00 92.62 88 LEU A CA 1
ATOM 689 C C . LEU A 1 88 ? -8.755 8.631 15.283 1.00 92.62 88 LEU A C 1
ATOM 691 O O . LEU A 1 88 ? -9.082 8.225 16.397 1.00 92.62 88 LEU A O 1
ATOM 695 N N . LYS A 1 89 ? -7.933 9.672 15.110 1.00 90.69 89 LYS A N 1
ATOM 696 C CA . LYS A 1 89 ? -7.442 10.491 16.222 1.00 90.69 89 LYS A CA 1
ATOM 697 C C . LYS A 1 89 ? -8.590 11.233 16.908 1.00 90.69 89 LYS A C 1
ATOM 699 O O . LYS A 1 89 ? -8.680 11.193 18.129 1.00 90.69 89 LYS A O 1
ATOM 704 N N . ASN A 1 90 ? -9.472 11.868 16.140 1.00 88.50 90 ASN A N 1
ATOM 705 C CA . ASN A 1 90 ? -10.579 12.644 16.704 1.00 88.50 90 ASN A CA 1
ATOM 706 C C . ASN A 1 90 ? -11.586 11.749 17.448 1.00 88.50 90 ASN A C 1
ATOM 708 O O . ASN A 1 90 ? -12.002 12.089 18.546 1.00 88.50 90 ASN A O 1
ATOM 712 N N . GLN A 1 91 ? -11.871 10.552 16.925 1.00 82.06 91 GLN A N 1
ATOM 713 C CA . GLN A 1 91 ? -12.735 9.568 17.596 1.00 82.06 91 GLN A CA 1
ATOM 714 C C . GLN A 1 91 ? -12.200 9.096 18.962 1.00 82.06 91 GLN A C 1
ATOM 716 O O . GLN A 1 91 ? -12.975 8.656 19.812 1.00 82.06 91 GLN A O 1
ATOM 721 N N . GLN A 1 92 ? -10.882 9.152 19.184 1.00 68.50 92 GLN A N 1
ATOM 722 C CA . GLN A 1 92 ? -10.288 8.785 20.473 1.00 68.50 92 GLN A CA 1
ATOM 723 C C . GLN A 1 92 ? -10.494 9.863 21.538 1.00 68.50 92 GLN A C 1
ATOM 725 O O . GLN A 1 92 ? -10.734 9.496 22.685 1.00 68.50 92 GLN A O 1
ATOM 730 N N . GLY A 1 93 ? -10.458 11.147 21.161 1.00 61.62 93 GLY A N 1
ATOM 731 C CA . GLY A 1 93 ? -10.734 12.256 22.082 1.00 61.62 93 GLY A CA 1
ATOM 732 C C . GLY A 1 93 ? -12.157 12.189 22.636 1.00 61.62 93 GLY A C 1
ATOM 733 O O . GLY A 1 93 ? -12.345 12.161 23.846 1.00 61.62 93 GLY A O 1
ATOM 734 N N . ASP A 1 94 ? -13.142 11.995 21.754 1.0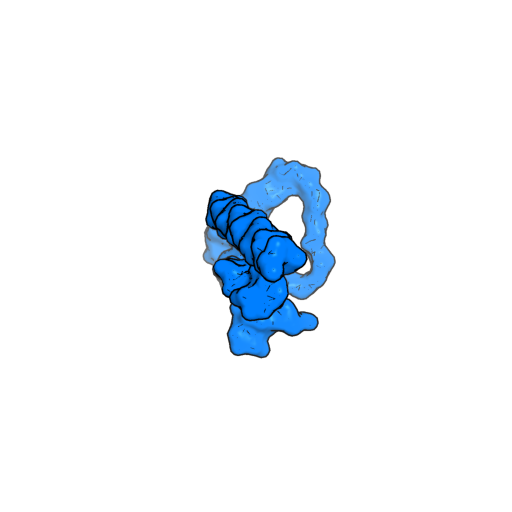0 59.72 94 ASP A N 1
ATOM 735 C CA . ASP A 1 94 ? -14.558 11.913 22.144 1.00 59.72 94 ASP A CA 1
ATOM 736 C C . ASP A 1 94 ? -14.853 10.725 23.084 1.00 59.72 94 ASP A C 1
ATOM 738 O O . ASP A 1 94 ? -15.735 10.781 23.943 1.00 59.72 94 ASP A O 1
ATOM 742 N N . SER A 1 95 ? -14.111 9.622 22.927 1.00 58.91 95 SER A N 1
ATOM 743 C CA . SER A 1 95 ? -14.295 8.409 23.732 1.00 58.91 95 SER A CA 1
ATOM 744 C C . SER A 1 95 ? -13.712 8.551 25.141 1.00 58.91 95 SER A C 1
ATOM 746 O O . SER A 1 95 ? -14.317 8.065 26.096 1.00 58.91 95 SER A O 1
ATOM 748 N N . GLU A 1 96 ? -12.558 9.203 25.289 1.00 58.72 96 GLU A N 1
ATOM 749 C CA . GLU A 1 96 ? -11.892 9.392 26.587 1.00 58.72 96 GLU A CA 1
ATOM 750 C C . GLU A 1 96 ? -12.630 10.419 27.459 1.00 58.72 96 GLU A C 1
ATOM 752 O O . GLU A 1 96 ? -12.856 10.148 28.641 1.00 58.72 96 GLU A O 1
ATOM 757 N N . ASP A 1 97 ? -13.135 11.505 26.866 1.00 58.44 97 ASP A N 1
ATOM 758 C CA . ASP A 1 97 ? -13.950 12.501 27.576 1.00 58.44 97 ASP A CA 1
ATOM 759 C C . ASP A 1 97 ? -15.280 11.905 28.085 1.00 58.44 97 ASP A C 1
ATOM 761 O O . ASP A 1 97 ? -15.752 12.234 29.178 1.00 58.44 97 ASP A O 1
ATOM 765 N N . SER A 1 98 ? -15.868 10.960 27.339 1.00 58.84 98 SER A N 1
ATOM 766 C CA . SER A 1 98 ? -17.108 10.276 27.740 1.00 58.84 98 SER A CA 1
ATOM 767 C C . SER A 1 98 ? -16.934 9.284 28.899 1.00 58.84 98 SER A C 1
ATOM 769 O O 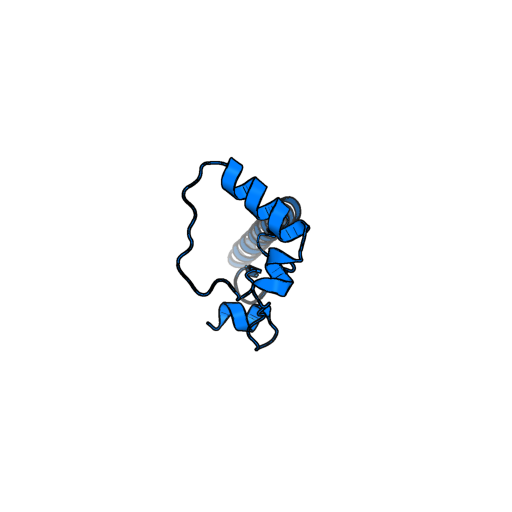. SER A 1 98 ? -17.876 9.059 29.659 1.00 58.84 98 SER A O 1
ATOM 771 N N . ILE A 1 99 ? -15.745 8.687 29.040 1.00 59.06 99 ILE A N 1
ATOM 772 C CA . ILE A 1 99 ? -15.426 7.762 30.137 1.00 59.06 99 ILE A CA 1
ATOM 773 C C . ILE A 1 99 ? -15.096 8.563 31.394 1.00 59.06 99 ILE A C 1
ATOM 775 O O . ILE A 1 99 ? -15.684 8.298 32.436 1.00 59.06 99 ILE A O 1
ATOM 779 N N . ALA A 1 100 ? -14.258 9.599 31.275 1.00 59.41 100 ALA A N 1
ATOM 780 C CA . ALA A 1 100 ? -13.942 10.484 32.392 1.00 59.41 100 ALA A CA 1
ATOM 781 C C . ALA A 1 100 ? -15.208 11.104 33.009 1.00 59.41 100 ALA A C 1
ATOM 783 O O . ALA A 1 100 ? -15.317 11.175 34.224 1.00 59.41 100 ALA A O 1
ATOM 784 N N . SER A 1 101 ? -16.201 11.474 32.194 1.00 58.34 101 SER A N 1
ATOM 785 C CA . SER A 1 101 ? -17.466 12.050 32.679 1.00 58.34 101 SER A CA 1
ATOM 786 C C . SER A 1 101 ? -18.368 11.061 33.435 1.00 58.34 101 SER A C 1
ATOM 788 O O . SER A 1 101 ? -19.221 11.498 34.198 1.00 58.34 101 SER A O 1
ATOM 790 N N . ARG A 1 102 ? -18.206 9.744 33.237 1.00 57.94 102 ARG A N 1
ATOM 791 C CA . ARG A 1 102 ? -19.002 8.704 33.922 1.00 57.94 102 ARG A CA 1
ATOM 792 C C . ARG A 1 102 ? -18.463 8.330 35.297 1.00 57.94 102 ARG A C 1
ATOM 794 O O . ARG A 1 102 ? -19.211 7.785 36.095 1.00 57.94 102 ARG A O 1
ATOM 801 N N . ASP A 1 103 ? -17.196 8.622 35.568 1.00 57.31 103 ASP A N 1
ATOM 802 C CA . ASP A 1 103 ? -16.554 8.306 36.848 1.00 57.31 103 ASP A CA 1
ATOM 803 C C . ASP A 1 103 ? -16.796 9.396 37.921 1.00 57.31 103 ASP A C 1
ATOM 805 O O . ASP A 1 103 ? -16.311 9.276 39.048 1.00 57.31 103 ASP A O 1
ATOM 809 N N . TYR A 1 104 ? -17.549 10.455 37.585 1.00 57.22 104 TYR A N 1
ATOM 810 C CA . TYR A 1 104 ? -17.917 11.563 38.482 1.00 57.22 104 TYR A CA 1
ATOM 811 C C . TYR A 1 104 ? -19.426 11.644 38.814 1.00 57.22 104 TYR A C 1
ATOM 813 O O . TYR A 1 104 ? -19.838 12.620 39.446 1.00 57.22 104 TYR A O 1
ATOM 821 N N . GLU A 1 105 ? -20.237 10.651 38.426 1.00 48.88 105 GLU A N 1
ATOM 822 C CA . GLU A 1 105 ? -21.637 10.463 38.876 1.00 48.88 105 GLU A CA 1
ATOM 823 C C . GLU A 1 105 ? -21.748 9.294 39.865 1.00 48.88 105 GLU A C 1
ATOM 825 O O . GLU A 1 105 ? -22.507 9.436 40.853 1.00 48.88 105 GLU A O 1
#

Secondary structure (DSSP, 8-state):
-HHHHHHTTTS--B--HIIIIIS-HHHHHHHHHHHHTTPPP---S-TTB--EEEEE-STT--EEEEEE-SSTT----HHHHHHHHHHHHHHHHHHHHHHHTTTT-

Foldseek 3Di:
DVQCCVLVVNDFDFDDCCVQAVVDPVNVVLVVVVVVVVDDDDPPDDQGTWDWDFDAAPDPPGTQDIGTHPGHNDDDDVVVVVVSVVVSVVVVVVVVVVVVVVVVD

Sequence (105 aa):
MDFFKALGGGSLLKDKFISGFLFNPRARANYKRAKAMGIEQNFRGEGEIKGGLFIVGKGRTGVAYQFIERNFGDWAPLSEIIEICTRLKNQQGDSEDSIASRDYE

Organism: Ambrosia artemisiifolia (NCBI:txid4212)

Radius of gyration: 19.02 Å; chains: 1; bounding box: 41×29×58 Å

pLDDT: mean 85.58, std 11.65, range [48.88, 97.38]

InterPro domains:
  IPR032801 Peroxiredoxin-like 2A/B/C [PF13911] (2-71)
  IPR032801 Peroxiredoxin-like 2A/B/C [PTHR28630] (2-91)